Protein AF-A0A314ZKX4-F1 (afdb_monomer_lite)

InterPro domains:
  IPR044517 Protein PHOX1-4 [PTHR46183] (1-62)

Foldseek 3Di:
DLQVVLQVCVVVVHPCSVVSLVVVLVVCVVVVHDPVRNVVSVCPRPVNPPPPPDDDDPPDDDDDDDPPDDDDDDDDDDDD

Organism: NCBI:txid2094558

pLDDT: mean 76.36, std 20.45, range [42.38, 97.44]

Sequence (80 aa):
MLFERSQVECKLGLDGWKKNLDAAVERFKLAGASEADISLVLKNHFSNGDEVEGDGKKVQNLGSDVPVEANKDNEILSGK

Structure (mmCIF, N/CA/C/O backbone):
data_AF-A0A314ZKX4-F1
#
_entry.id   AF-A0A314ZKX4-F1
#
loop_
_atom_site.group_PDB
_atom_site.id
_atom_site.type_symbol
_atom_site.label_atom_id
_atom_site.label_alt_id
_atom_site.label_comp_id
_atom_site.label_asym_id
_atom_site.label_entity_id
_atom_site.label_seq_id
_atom_site.pdbx_PDB_ins_code
_atom_site.Cartn_x
_atom_site.Cartn_y
_atom_site.Cartn_z
_atom_site.occupancy
_atom_site.B_iso_or_equiv
_atom_site.auth_seq_id
_atom_site.auth_comp_id
_atom_site.auth_asym_id
_atom_site.auth_atom_id
_atom_site.pdbx_PDB_model_num
ATOM 1 N N . MET A 1 1 ? -4.492 -8.140 -3.811 1.00 86.31 1 MET A N 1
ATOM 2 C CA . MET A 1 1 ? -4.562 -7.158 -2.711 1.00 86.31 1 MET A CA 1
ATOM 3 C C . MET A 1 1 ? -3.601 -6.006 -3.063 1.00 86.31 1 MET A C 1
ATOM 5 O O . MET A 1 1 ? -2.631 -6.258 -3.774 1.00 86.31 1 MET A O 1
ATOM 9 N N . LEU A 1 2 ? -3.943 -4.738 -2.769 1.00 94.94 2 LEU A N 1
ATOM 10 C CA . LEU A 1 2 ? -3.228 -3.562 -3.324 1.00 94.94 2 LEU A CA 1
ATOM 11 C C . LEU A 1 2 ? -1.834 -3.357 -2.715 1.00 94.94 2 LEU A C 1
ATOM 13 O O . LEU A 1 2 ? -0.908 -2.968 -3.421 1.00 94.94 2 LEU A O 1
ATOM 17 N N . PHE A 1 3 ? -1.684 -3.665 -1.429 1.00 94.56 3 PHE A N 1
ATOM 18 C CA . PHE A 1 3 ? -0.426 -3.526 -0.705 1.00 94.56 3 PHE A CA 1
ATOM 19 C C . PHE A 1 3 ? 0.661 -4.468 -1.257 1.00 94.56 3 PHE A C 1
ATOM 21 O O . PHE A 1 3 ? 1.791 -4.065 -1.507 1.00 94.56 3 PHE A O 1
ATOM 28 N N . GLU A 1 4 ? 0.297 -5.711 -1.543 1.00 94.25 4 GLU A N 1
ATOM 29 C CA . GLU A 1 4 ? 1.144 -6.765 -2.101 1.00 94.25 4 GLU A CA 1
ATOM 30 C C . GLU A 1 4 ? 1.544 -6.429 -3.536 1.00 94.25 4 GLU A C 1
ATOM 32 O O . GLU A 1 4 ? 2.693 -6.619 -3.928 1.00 94.25 4 GLU A O 1
ATOM 37 N N . ARG A 1 5 ? 0.611 -5.864 -4.314 1.00 94.50 5 ARG A N 1
ATOM 38 C CA . ARG A 1 5 ? 0.909 -5.352 -5.654 1.00 94.50 5 ARG A CA 1
ATOM 39 C C . ARG A 1 5 ? 1.918 -4.205 -5.594 1.00 94.50 5 ARG A C 1
ATOM 41 O O . ARG A 1 5 ? 2.882 -4.233 -6.349 1.00 94.50 5 ARG A O 1
ATOM 48 N N . SER A 1 6 ? 1.723 -3.249 -4.683 1.00 95.00 6 SER A N 1
ATOM 49 C CA . SER A 1 6 ? 2.673 -2.156 -4.454 1.00 95.00 6 SER A CA 1
ATOM 50 C C . SER A 1 6 ? 4.068 -2.679 -4.102 1.00 95.00 6 SER A C 1
ATOM 52 O O . SER A 1 6 ? 5.048 -2.226 -4.683 1.00 95.00 6 SER A O 1
ATOM 54 N N . GLN A 1 7 ? 4.176 -3.678 -3.220 1.00 93.81 7 GLN A N 1
ATOM 55 C CA . GLN A 1 7 ? 5.470 -4.273 -2.871 1.00 93.81 7 GLN A CA 1
ATOM 56 C C . GLN A 1 7 ? 6.181 -4.886 -4.084 1.00 93.81 7 GLN A C 1
ATOM 58 O O . GLN A 1 7 ? 7.370 -4.640 -4.290 1.00 93.81 7 GLN A O 1
ATOM 63 N N . VAL A 1 8 ? 5.460 -5.662 -4.901 1.00 92.62 8 VAL A N 1
ATOM 64 C CA . VAL A 1 8 ? 6.019 -6.289 -6.108 1.00 92.62 8 VAL A CA 1
ATOM 65 C C . VAL A 1 8 ? 6.444 -5.231 -7.125 1.00 92.62 8 VAL A C 1
ATOM 67 O O . VAL A 1 8 ? 7.556 -5.289 -7.638 1.00 92.62 8 VAL A O 1
ATOM 70 N N . GLU A 1 9 ? 5.598 -4.236 -7.389 1.00 93.00 9 GLU A N 1
ATOM 71 C CA . GLU A 1 9 ? 5.902 -3.154 -8.329 1.00 93.00 9 GLU A CA 1
ATOM 72 C C . GLU A 1 9 ? 7.073 -2.284 -7.848 1.00 93.00 9 GLU A C 1
ATOM 74 O O . GLU A 1 9 ? 7.926 -1.919 -8.653 1.00 93.00 9 GLU A O 1
ATOM 79 N N . CYS A 1 10 ? 7.173 -2.018 -6.542 1.00 92.25 10 CYS A N 1
ATOM 80 C CA . CYS A 1 10 ? 8.293 -1.296 -5.942 1.00 92.25 10 CYS A CA 1
ATOM 81 C C . CYS A 1 10 ? 9.607 -2.067 -6.122 1.00 92.25 10 CYS A C 1
ATOM 83 O O . CYS A 1 10 ? 10.603 -1.499 -6.566 1.00 92.25 10 CYS A O 1
ATOM 85 N N . LYS A 1 11 ? 9.593 -3.382 -5.869 1.00 90.31 11 LYS A N 1
ATOM 86 C CA . LYS A 1 11 ? 10.756 -4.261 -6.061 1.00 90.31 11 LYS A CA 1
ATOM 87 C C . LYS A 1 11 ? 11.180 -4.391 -7.527 1.00 90.31 11 LYS A C 1
ATOM 89 O O . LYS A 1 11 ? 12.357 -4.601 -7.800 1.00 90.31 11 LYS A O 1
ATOM 94 N N . LEU A 1 12 ? 10.236 -4.257 -8.458 1.00 91.19 12 LEU A N 1
ATOM 95 C CA . LEU A 1 12 ? 10.477 -4.280 -9.904 1.00 91.19 12 LEU A CA 1
ATOM 96 C C . LEU A 1 12 ? 10.786 -2.895 -10.502 1.00 91.19 12 LEU A C 1
ATOM 98 O O . LEU A 1 12 ? 11.019 -2.807 -11.704 1.00 91.19 12 LEU A O 1
ATOM 102 N N . GLY A 1 13 ? 10.783 -1.824 -9.700 1.00 89.75 13 GLY A N 1
ATOM 103 C CA . GLY A 1 13 ? 11.054 -0.461 -10.173 1.00 89.75 13 GLY A CA 1
ATOM 104 C C . GLY A 1 13 ? 9.951 0.139 -11.056 1.00 89.75 13 GLY A C 1
ATOM 105 O O . GLY A 1 13 ? 10.233 1.011 -11.868 1.00 89.75 13 GLY A O 1
ATOM 106 N N . LEU A 1 14 ? 8.703 -0.322 -10.928 1.00 93.62 14 LEU A N 1
ATOM 107 C CA . LEU A 1 14 ? 7.571 0.139 -11.738 1.00 93.62 14 LEU A CA 1
ATOM 108 C C . LEU A 1 14 ? 6.897 1.364 -11.109 1.00 93.62 14 LEU A C 1
ATOM 110 O O . LEU A 1 14 ? 6.412 1.284 -9.985 1.00 93.62 14 LEU A O 1
ATOM 114 N N . ASP A 1 15 ? 6.738 2.461 -11.851 1.00 90.69 15 ASP A N 1
ATOM 115 C CA . ASP A 1 15 ? 6.223 3.750 -11.341 1.00 90.69 15 ASP A CA 1
ATOM 116 C C . ASP A 1 15 ? 4.807 3.716 -10.720 1.00 90.69 15 ASP A C 1
ATOM 118 O O . ASP A 1 15 ? 4.397 4.640 -10.014 1.00 90.69 15 ASP A O 1
ATOM 122 N N . GLY A 1 16 ? 4.040 2.646 -10.957 1.00 92.94 16 GLY A N 1
ATOM 123 C CA . GLY A 1 16 ? 2.683 2.463 -10.433 1.00 92.94 16 GLY A CA 1
ATOM 124 C C . GLY A 1 16 ? 2.600 2.135 -8.939 1.00 92.94 16 GLY A C 1
ATOM 125 O O . GLY A 1 16 ? 1.523 2.297 -8.355 1.00 92.94 16 GLY A O 1
ATOM 126 N N . TRP A 1 17 ? 3.708 1.727 -8.309 1.00 95.62 17 TRP A N 1
ATOM 127 C CA . TRP A 1 17 ? 3.686 1.176 -6.951 1.00 95.62 17 TRP A CA 1
ATOM 128 C C . TRP A 1 17 ? 3.095 2.150 -5.924 1.00 95.62 17 TRP A C 1
ATOM 130 O O . TRP A 1 17 ? 2.241 1.764 -5.130 1.00 95.62 17 TRP A O 1
ATOM 140 N N . LYS A 1 18 ? 3.446 3.443 -6.002 1.00 94.75 18 LYS A N 1
ATOM 141 C CA . LYS A 1 18 ? 2.970 4.476 -5.060 1.00 94.75 18 LYS A CA 1
ATOM 142 C C . LYS A 1 18 ? 1.450 4.601 -5.047 1.00 94.75 18 LYS A C 1
ATOM 144 O O . LYS A 1 18 ? 0.840 4.629 -3.988 1.00 94.75 18 LYS A O 1
ATOM 149 N N . LYS A 1 19 ? 0.829 4.584 -6.229 1.00 96.44 19 LYS A N 1
ATOM 150 C CA . LYS A 1 19 ? -0.632 4.687 -6.373 1.00 96.44 19 LYS A CA 1
ATOM 151 C C . LYS A 1 19 ? -1.338 3.491 -5.737 1.00 96.44 19 LYS A C 1
ATOM 153 O O . LYS A 1 19 ? -2.409 3.639 -5.156 1.00 96.44 19 LYS A O 1
ATOM 158 N N . ASN A 1 20 ? -0.742 2.304 -5.855 1.00 94.94 20 ASN A N 1
ATOM 159 C CA . ASN A 1 20 ? -1.256 1.100 -5.211 1.00 94.94 20 ASN A CA 1
ATOM 160 C C . ASN A 1 20 ? -1.054 1.138 -3.689 1.00 94.94 20 ASN A C 1
ATOM 162 O O . ASN A 1 20 ? -1.944 0.689 -2.967 1.00 94.94 20 ASN A O 1
ATOM 166 N N . LEU A 1 21 ? 0.058 1.704 -3.202 1.00 95.12 21 LEU A N 1
ATOM 167 C CA . LEU A 1 21 ? 0.296 1.906 -1.771 1.00 95.12 21 LEU A CA 1
ATOM 168 C C . LEU A 1 21 ? -0.729 2.860 -1.155 1.00 95.12 21 LEU A C 1
ATOM 170 O O . LEU A 1 21 ? -1.372 2.498 -0.172 1.00 95.12 21 LEU A O 1
ATOM 174 N N . ASP A 1 22 ? -0.929 4.030 -1.762 1.00 96.00 22 ASP A N 1
ATOM 175 C CA . ASP A 1 22 ? -1.872 5.045 -1.280 1.00 96.00 22 ASP A CA 1
ATOM 176 C C . ASP A 1 22 ? -3.295 4.478 -1.214 1.00 96.00 22 ASP A C 1
ATOM 178 O O . ASP A 1 22 ? -3.948 4.524 -0.170 1.00 96.00 22 ASP A O 1
ATOM 182 N N . ALA A 1 23 ? -3.736 3.814 -2.285 1.00 97.00 23 ALA A N 1
ATOM 183 C CA . ALA A 1 23 ? -5.052 3.187 -2.329 1.00 97.00 23 ALA A CA 1
ATOM 184 C C . ALA A 1 23 ? -5.194 2.014 -1.333 1.00 97.00 23 ALA A C 1
ATOM 186 O O . ALA A 1 23 ? -6.298 1.733 -0.859 1.00 97.00 23 ALA A O 1
ATOM 187 N N . ALA A 1 24 ? -4.108 1.310 -0.989 1.00 96.19 24 ALA A N 1
ATOM 188 C CA . ALA A 1 24 ? -4.124 0.307 0.077 1.00 96.19 24 ALA A CA 1
ATOM 189 C C . ALA A 1 24 ? -4.296 0.957 1.459 1.00 96.19 24 ALA A C 1
ATOM 191 O O . ALA A 1 24 ? -5.121 0.496 2.247 1.00 96.19 24 ALA A O 1
ATOM 192 N N . VAL A 1 25 ? -3.576 2.051 1.726 1.00 96.06 25 VAL A N 1
ATOM 193 C CA . VAL A 1 25 ? -3.687 2.828 2.970 1.00 96.06 25 VAL A CA 1
ATOM 194 C C . VAL A 1 25 ? -5.101 3.369 3.157 1.00 96.06 25 VAL A C 1
ATOM 196 O O . VAL A 1 25 ? -5.665 3.239 4.242 1.00 96.06 25 VAL A O 1
ATOM 199 N N . GLU A 1 26 ? -5.712 3.917 2.106 1.00 97.31 26 GLU A N 1
ATOM 200 C CA . GLU A 1 26 ? -7.106 4.370 2.151 1.00 97.31 26 GLU A CA 1
ATOM 201 C C . GLU A 1 26 ? -8.068 3.228 2.497 1.00 97.31 26 GLU A C 1
ATOM 203 O O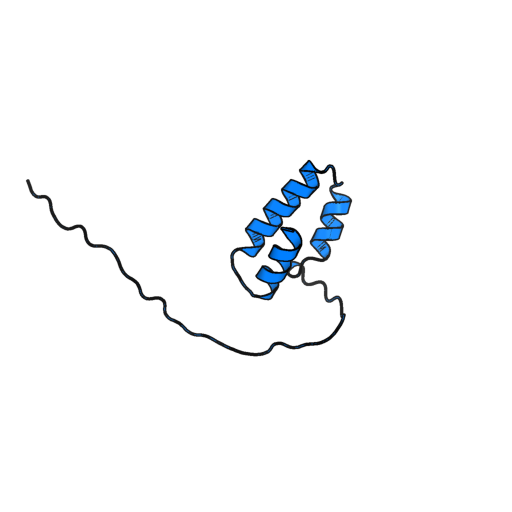 . GLU A 1 26 ? -8.959 3.397 3.331 1.00 97.31 26 GLU A O 1
ATOM 208 N N . ARG A 1 27 ? -7.863 2.033 1.927 1.00 96.69 27 ARG A N 1
ATOM 209 C CA . ARG A 1 27 ? -8.685 0.857 2.249 1.00 96.69 27 ARG A CA 1
ATOM 210 C C . ARG A 1 27 ? -8.504 0.383 3.685 1.00 96.69 27 ARG A C 1
ATOM 212 O O . ARG A 1 27 ? -9.494 -0.009 4.294 1.00 96.69 27 ARG A O 1
ATOM 219 N N . PHE A 1 28 ? -7.293 0.436 4.237 1.00 95.88 28 PHE A N 1
ATOM 220 C CA . PHE A 1 28 ? -7.074 0.103 5.646 1.00 95.88 28 PHE A CA 1
ATOM 221 C C . PHE A 1 28 ? -7.805 1.075 6.574 1.00 95.88 28 PHE A C 1
ATOM 223 O O . PHE A 1 28 ? -8.480 0.634 7.503 1.00 95.88 28 PHE A O 1
ATOM 230 N N . LYS A 1 29 ? -7.758 2.379 6.276 1.00 96.62 29 LYS A N 1
ATOM 231 C CA . LYS A 1 29 ? -8.514 3.395 7.024 1.00 96.62 29 LYS A CA 1
ATOM 232 C C . LYS A 1 29 ? -10.023 3.152 6.946 1.00 96.62 29 LYS A C 1
ATOM 234 O O . LYS A 1 29 ? -10.691 3.153 7.974 1.00 96.62 29 LYS A O 1
ATOM 239 N N . LEU A 1 30 ? -10.557 2.888 5.750 1.00 97.25 30 LEU A N 1
ATOM 240 C CA . LEU A 1 30 ? -11.982 2.580 5.553 1.00 97.25 30 LEU A CA 1
ATOM 241 C C . LEU A 1 30 ? -12.416 1.284 6.254 1.00 97.25 30 LEU A C 1
ATOM 243 O O . LEU A 1 30 ? -13.563 1.175 6.675 1.00 97.25 30 LEU A O 1
ATOM 247 N N . ALA A 1 31 ? -11.505 0.320 6.400 1.00 96.31 31 ALA A N 1
ATOM 248 C CA . ALA A 1 31 ? -11.733 -0.912 7.150 1.00 96.31 31 ALA A CA 1
ATOM 249 C C . ALA A 1 31 ? -11.624 -0.732 8.678 1.00 96.31 31 ALA A C 1
ATOM 251 O O . ALA A 1 31 ? -11.816 -1.698 9.413 1.00 96.31 31 ALA A O 1
ATOM 252 N N . GLY A 1 32 ? -11.323 0.478 9.164 1.00 97.25 32 GLY A N 1
ATOM 253 C CA . GLY A 1 32 ? -11.203 0.776 10.590 1.00 97.25 32 GLY A CA 1
ATOM 254 C C . GLY A 1 32 ? -9.878 0.344 11.220 1.00 97.25 32 GLY A C 1
ATOM 255 O O . GLY A 1 32 ? -9.806 0.231 12.441 1.00 97.25 32 GLY A O 1
ATOM 256 N N . ALA A 1 33 ? -8.833 0.096 10.421 1.00 97.00 33 ALA A N 1
ATOM 257 C CA . ALA A 1 33 ? -7.501 -0.163 10.960 1.00 97.00 33 ALA A CA 1
ATOM 258 C C . ALA A 1 33 ? -6.954 1.086 11.669 1.00 97.00 33 ALA A C 1
ATOM 260 O O . ALA A 1 33 ? -7.097 2.207 11.171 1.00 97.00 33 ALA A O 1
ATOM 261 N N . SER A 1 34 ? -6.297 0.890 12.815 1.00 97.44 34 SER A N 1
ATOM 262 C CA . SER A 1 34 ? -5.633 1.978 13.534 1.00 97.44 34 SER A CA 1
ATOM 263 C C . SER A 1 34 ? -4.467 2.533 12.719 1.00 97.44 34 SER A C 1
ATOM 265 O O . SER A 1 34 ? -3.793 1.803 11.991 1.00 97.44 34 SER A O 1
ATOM 267 N N . GLU A 1 35 ? -4.156 3.817 12.895 1.00 94.56 35 GLU A N 1
ATOM 268 C CA . GLU A 1 35 ? -2.957 4.425 12.307 1.00 94.56 35 GLU A CA 1
ATOM 269 C C . GLU A 1 35 ? -1.675 3.691 12.729 1.00 94.56 35 GLU A C 1
ATOM 271 O O . GLU A 1 35 ? -0.742 3.571 11.934 1.00 94.56 35 GLU A O 1
ATOM 276 N N . ALA A 1 36 ? -1.647 3.140 13.948 1.00 95.19 36 ALA A N 1
ATOM 277 C CA . ALA A 1 36 ? -0.535 2.328 14.436 1.00 95.19 36 ALA A CA 1
ATOM 278 C C . ALA A 1 36 ? -0.384 1.016 13.647 1.00 95.19 36 ALA A C 1
ATOM 280 O O . ALA A 1 36 ? 0.728 0.669 13.242 1.00 95.19 36 ALA A O 1
ATOM 281 N N . ASP A 1 37 ? -1.497 0.328 13.374 1.00 94.12 37 ASP A N 1
ATOM 282 C CA . ASP A 1 37 ? -1.507 -0.920 12.604 1.00 94.12 37 ASP A CA 1
ATOM 283 C C . ASP A 1 37 ? -1.105 -0.662 11.148 1.00 94.12 37 ASP A C 1
ATOM 285 O O . ASP A 1 37 ? -0.276 -1.375 10.583 1.00 94.12 37 ASP A O 1
ATOM 289 N N . ILE A 1 38 ? -1.627 0.415 10.554 1.00 94.75 38 ILE A N 1
ATOM 290 C CA . ILE A 1 38 ? -1.256 0.850 9.203 1.00 94.75 38 ILE A CA 1
ATOM 291 C C . ILE A 1 38 ? 0.241 1.172 9.144 1.00 94.75 38 ILE A C 1
ATOM 293 O O . ILE A 1 38 ? 0.926 0.737 8.220 1.00 94.75 38 ILE A O 1
ATOM 297 N N . SER A 1 39 ? 0.776 1.890 10.137 1.00 92.81 39 SER A N 1
ATOM 298 C CA . SER A 1 39 ? 2.206 2.204 10.212 1.00 92.81 39 SER A CA 1
ATOM 299 C C . SER A 1 39 ? 3.070 0.944 10.288 1.00 92.81 39 SER A C 1
ATOM 301 O O . SER A 1 39 ? 4.098 0.877 9.616 1.00 92.81 39 SER A O 1
ATOM 303 N N . LEU A 1 40 ? 2.654 -0.070 11.054 1.00 91.25 40 LEU A N 1
ATOM 304 C CA . LEU A 1 40 ? 3.371 -1.342 11.148 1.00 91.25 40 LEU A CA 1
ATOM 305 C C . LEU A 1 40 ? 3.430 -2.066 9.797 1.00 91.25 40 LEU A C 1
ATOM 307 O O . LEU A 1 40 ? 4.493 -2.528 9.394 1.00 91.25 40 LEU A O 1
ATOM 311 N N . VAL A 1 41 ? 2.312 -2.115 9.071 1.00 89.25 41 VAL A N 1
ATOM 312 C CA . VAL A 1 41 ? 2.257 -2.735 7.739 1.00 89.25 41 VAL A CA 1
ATOM 313 C C . VAL A 1 41 ? 3.110 -1.956 6.731 1.00 89.25 41 VAL A C 1
ATOM 315 O O . VAL A 1 41 ? 3.827 -2.562 5.940 1.00 89.25 41 VAL A O 1
ATOM 318 N N . LEU A 1 42 ? 3.102 -0.620 6.785 1.00 89.81 42 LEU A N 1
ATOM 319 C CA . LEU A 1 42 ? 3.906 0.228 5.897 1.00 89.81 42 LEU A CA 1
ATOM 320 C C . LEU A 1 42 ? 5.415 0.117 6.142 1.00 89.81 42 LEU A C 1
ATOM 322 O O . LEU A 1 42 ? 6.179 0.197 5.182 1.00 89.81 42 LEU A O 1
ATOM 326 N N . LYS A 1 43 ? 5.856 -0.101 7.388 1.00 88.31 43 LYS A N 1
ATOM 327 C CA . LYS A 1 43 ? 7.276 -0.352 7.702 1.00 88.31 43 LYS A CA 1
ATOM 328 C C . LYS A 1 43 ? 7.825 -1.571 6.960 1.00 88.31 43 LYS A C 1
A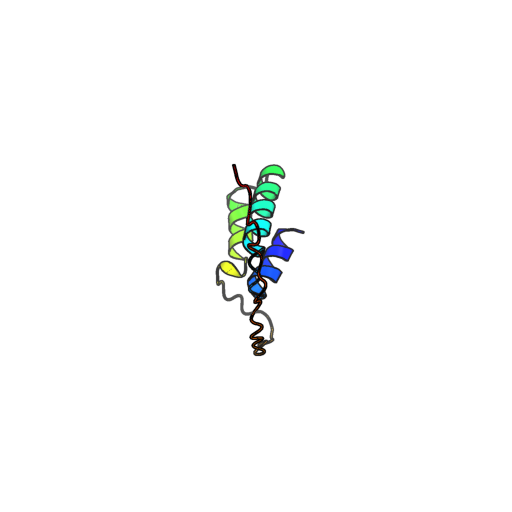TOM 330 O O . LYS A 1 43 ? 8.977 -1.555 6.553 1.00 88.31 43 LYS A O 1
ATOM 335 N N . ASN A 1 44 ? 6.975 -2.563 6.706 1.00 82.38 44 ASN A N 1
ATOM 336 C CA . ASN A 1 44 ? 7.343 -3.781 5.988 1.00 82.38 44 ASN A CA 1
ATOM 337 C C . ASN A 1 44 ? 7.326 -3.614 4.455 1.00 82.38 44 ASN A C 1
ATOM 339 O O . ASN A 1 44 ? 7.525 -4.583 3.726 1.00 82.38 44 ASN A O 1
ATOM 343 N N . HIS A 1 45 ? 7.046 -2.418 3.928 1.00 87.88 45 HIS A N 1
ATOM 344 C CA . HIS A 1 45 ? 7.028 -2.180 2.488 1.00 87.88 45 HIS A CA 1
ATOM 345 C C . HIS A 1 45 ? 8.455 -2.065 1.922 1.00 87.88 45 HIS A C 1
ATOM 347 O O . HIS A 1 45 ? 9.301 -1.383 2.492 1.00 87.88 45 HIS A O 1
ATOM 353 N N . PHE A 1 46 ? 8.709 -2.643 0.740 1.00 76.25 46 PHE A N 1
ATOM 354 C CA . PHE A 1 46 ? 10.041 -2.668 0.106 1.00 76.25 46 PHE A CA 1
ATOM 355 C C . PHE A 1 46 ? 10.673 -1.272 -0.090 1.00 76.25 46 PHE A C 1
ATOM 357 O O . PHE A 1 46 ? 11.890 -1.124 -0.041 1.00 76.25 46 PHE A O 1
ATOM 364 N N . SER A 1 47 ? 9.853 -0.226 -0.246 1.00 78.31 47 SER A N 1
ATOM 365 C CA . SER A 1 47 ? 10.320 1.171 -0.336 1.00 78.31 47 SER A CA 1
ATOM 366 C C . SER A 1 47 ? 10.952 1.713 0.953 1.00 78.31 47 SER A C 1
ATOM 368 O O . SER A 1 47 ? 11.620 2.744 0.893 1.00 78.31 47 SER A O 1
ATOM 370 N N . ASN A 1 48 ? 10.703 1.091 2.106 1.00 75.12 48 ASN A N 1
ATOM 371 C CA . ASN A 1 48 ? 11.148 1.590 3.406 1.00 75.12 48 ASN A CA 1
ATOM 372 C C . ASN A 1 48 ? 12.498 1.005 3.839 1.00 75.12 48 ASN A C 1
ATOM 374 O O . ASN A 1 48 ? 13.004 1.396 4.885 1.00 75.12 48 ASN A O 1
ATOM 378 N N . GLY A 1 49 ? 13.104 0.140 3.016 1.00 63.59 49 GLY A N 1
ATOM 379 C CA . GLY A 1 49 ? 14.488 -0.294 3.188 1.00 63.59 49 GLY A CA 1
ATOM 380 C C . GLY A 1 49 ? 14.761 -1.091 4.463 1.00 63.59 49 GLY A C 1
ATOM 381 O O . GLY A 1 49 ? 15.904 -1.103 4.903 1.00 63.59 49 GLY A O 1
ATOM 382 N N . ASP A 1 50 ? 13.755 -1.738 5.060 1.00 51.72 50 ASP A N 1
ATOM 383 C CA . ASP A 1 50 ? 14.009 -2.643 6.179 1.00 51.72 50 ASP A CA 1
ATOM 384 C C . ASP A 1 50 ? 14.532 -3.976 5.626 1.00 51.72 50 ASP A C 1
ATOM 386 O O . ASP A 1 50 ? 13.821 -4.745 4.969 1.00 51.72 50 ASP A O 1
ATOM 390 N N . GLU A 1 51 ? 15.831 -4.178 5.830 1.00 51.56 51 GLU A N 1
ATOM 391 C CA . GLU A 1 51 ? 16.598 -5.397 5.599 1.00 51.56 51 GLU A CA 1
ATOM 392 C C . GLU A 1 51 ? 16.074 -6.553 6.468 1.00 51.56 51 GLU A C 1
ATOM 394 O O . GLU A 1 51 ? 16.781 -7.068 7.333 1.00 51.56 51 GLU A O 1
ATOM 399 N N . VAL A 1 52 ? 14.850 -7.032 6.231 1.00 47.44 52 VAL A N 1
ATOM 400 C CA . VAL A 1 52 ? 14.481 -8.369 6.709 1.00 47.44 52 VAL A CA 1
ATOM 401 C C . VAL A 1 52 ? 15.177 -9.382 5.806 1.00 47.44 52 VAL A C 1
ATOM 403 O O . VAL A 1 52 ? 14.661 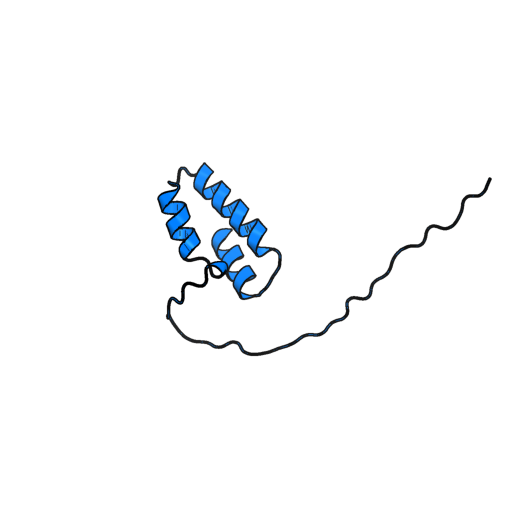-9.846 4.789 1.00 47.44 52 VAL A O 1
ATOM 406 N N . GLU A 1 53 ? 16.418 -9.660 6.195 1.00 51.34 53 GLU A N 1
ATOM 407 C CA . GLU A 1 53 ? 17.188 -10.862 5.922 1.00 51.34 53 GLU A CA 1
ATOM 408 C C . GLU A 1 53 ? 16.267 -12.090 6.019 1.00 51.34 53 GLU A C 1
ATOM 410 O O . GLU A 1 53 ? 15.880 -12.537 7.096 1.00 51.34 53 GLU A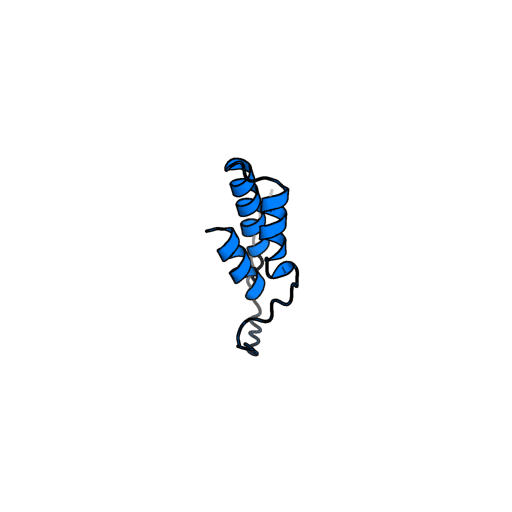 O 1
ATOM 415 N N . GLY A 1 54 ? 15.843 -12.598 4.865 1.00 48.06 54 GLY A N 1
ATOM 416 C CA . GLY A 1 54 ? 14.842 -13.654 4.786 1.00 48.06 54 GLY A CA 1
ATOM 417 C C . GLY A 1 54 ? 14.765 -14.242 3.388 1.00 48.06 54 GLY A C 1
ATOM 418 O O . GLY A 1 54 ? 13.808 -14.012 2.661 1.00 48.06 54 GLY A O 1
ATOM 419 N N . ASP A 1 55 ? 15.801 -15.004 3.046 1.00 44.47 55 ASP A N 1
ATOM 420 C CA . ASP A 1 55 ? 15.871 -15.944 1.924 1.00 44.47 55 ASP A CA 1
ATOM 421 C C . ASP A 1 55 ? 16.007 -15.356 0.500 1.00 44.47 55 ASP A C 1
ATOM 423 O O . ASP A 1 55 ? 15.062 -15.066 -0.231 1.00 44.47 55 ASP A O 1
ATOM 427 N N . GLY A 1 56 ? 17.273 -15.236 0.088 1.00 50.72 56 GLY A N 1
ATOM 428 C CA . GLY A 1 56 ? 17.757 -15.837 -1.153 1.00 50.72 56 GLY A CA 1
ATOM 429 C C . GLY A 1 56 ? 17.019 -15.512 -2.453 1.00 50.72 56 GLY A C 1
ATOM 430 O O . GLY A 1 56 ? 16.197 -16.291 -2.922 1.00 50.72 56 GLY A O 1
ATOM 431 N N . LYS A 1 57 ? 17.479 -14.469 -3.150 1.00 42.38 57 LYS A N 1
ATOM 432 C CA . LYS A 1 57 ? 18.038 -14.556 -4.520 1.00 42.38 57 LYS A CA 1
ATOM 433 C C . LYS A 1 57 ? 18.247 -13.146 -5.060 1.00 42.38 57 LYS A C 1
ATOM 435 O O . LYS A 1 57 ? 17.322 -12.451 -5.469 1.00 42.38 57 LYS A O 1
ATOM 440 N N . LYS A 1 58 ? 19.523 -12.775 -5.103 1.00 51.22 58 LYS A N 1
ATOM 441 C CA . LYS A 1 58 ? 20.098 -11.800 -6.023 1.00 51.22 58 LYS A CA 1
ATOM 442 C C . LYS A 1 58 ? 19.530 -12.029 -7.428 1.00 51.22 58 LYS A C 1
ATOM 444 O O . LYS A 1 58 ? 19.976 -12.943 -8.116 1.00 51.22 58 LYS A O 1
ATOM 449 N N . VAL A 1 59 ? 18.590 -11.195 -7.865 1.00 51.97 59 VAL A N 1
ATOM 450 C CA . VAL A 1 59 ? 18.309 -11.028 -9.295 1.00 51.97 59 VAL A CA 1
ATOM 451 C C . VAL A 1 59 ? 19.123 -9.821 -9.742 1.00 51.97 59 VAL A C 1
ATOM 453 O O . VAL A 1 59 ? 18.660 -8.689 -9.775 1.00 51.97 59 VAL A O 1
ATOM 456 N N . GLN A 1 60 ? 20.413 -10.069 -9.965 1.00 50.66 60 GLN A N 1
ATOM 457 C CA . GLN A 1 60 ? 21.174 -9.238 -10.888 1.00 50.66 60 GLN A CA 1
ATOM 458 C C . GLN A 1 60 ? 20.659 -9.542 -12.298 1.00 50.66 60 GLN A C 1
ATOM 460 O O . GLN A 1 60 ? 20.411 -10.713 -12.594 1.00 50.66 60 GLN A O 1
ATOM 465 N N . ASN A 1 61 ? 20.653 -8.509 -13.151 1.00 49.12 61 ASN A N 1
ATOM 466 C CA . ASN A 1 61 ? 20.529 -8.565 -14.617 1.00 49.12 61 ASN A CA 1
ATOM 467 C C . ASN A 1 61 ? 19.062 -8.598 -15.121 1.00 49.12 61 ASN A C 1
ATOM 469 O O . ASN A 1 61 ? 18.270 -9.394 -14.639 1.00 49.12 61 ASN A O 1
ATOM 473 N N . LEU A 1 62 ? 18.604 -7.770 -16.065 1.00 49.09 62 LEU A N 1
ATOM 474 C CA . LEU A 1 62 ? 19.261 -7.233 -17.260 1.00 49.09 62 LEU A CA 1
ATOM 475 C C . LEU A 1 62 ? 18.785 -5.814 -17.572 1.00 49.09 62 LEU A C 1
ATOM 477 O O . LEU A 1 62 ? 17.593 -5.521 -17.494 1.00 49.09 62 LEU A O 1
ATOM 481 N N . GLY A 1 63 ? 19.727 -4.971 -17.995 1.00 54.16 63 GLY A N 1
ATOM 482 C CA . GLY A 1 63 ? 19.412 -3.744 -18.709 1.00 54.16 63 GLY A CA 1
ATOM 483 C C . GLY A 1 63 ? 18.536 -4.038 -19.925 1.00 54.16 63 GLY A C 1
ATOM 484 O O . GLY A 1 63 ? 18.687 -5.049 -20.613 1.00 54.16 63 GLY A O 1
ATOM 485 N N . SER A 1 64 ? 17.591 -3.150 -20.175 1.00 46.72 64 SER A N 1
ATOM 486 C CA . SER A 1 64 ? 16.914 -3.051 -21.457 1.00 46.72 64 SER A CA 1
ATOM 487 C C . SER A 1 64 ? 16.748 -1.572 -21.744 1.00 46.72 64 SER A C 1
ATOM 489 O O . SER A 1 64 ? 15.720 -0.970 -21.450 1.00 46.72 64 SER A O 1
ATOM 491 N N . ASP A 1 65 ? 17.818 -0.992 -22.283 1.00 53.50 65 ASP A N 1
ATOM 492 C CA . ASP A 1 65 ? 17.727 0.138 -23.191 1.00 53.50 65 ASP A CA 1
ATOM 493 C C . ASP A 1 65 ? 16.695 -0.194 -24.275 1.00 53.50 65 ASP A C 1
ATOM 495 O O . ASP A 1 65 ? 16.935 -1.012 -25.164 1.00 53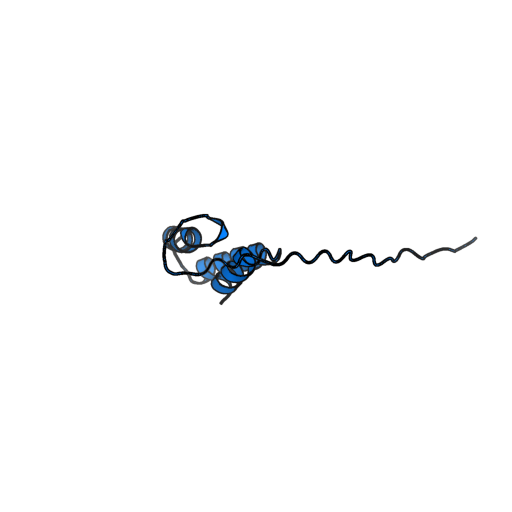.50 65 ASP A O 1
ATOM 499 N N . VAL A 1 66 ? 15.532 0.444 -24.197 1.00 53.31 66 VAL A N 1
ATOM 500 C CA . VAL A 1 66 ? 14.655 0.636 -25.349 1.00 53.31 66 VAL A CA 1
ATOM 501 C C . VAL A 1 66 ? 14.351 2.131 -25.413 1.00 53.31 66 VAL A C 1
ATOM 503 O O . VAL A 1 66 ? 13.656 2.639 -24.530 1.00 53.31 66 VAL A O 1
ATOM 506 N N . PRO A 1 67 ? 14.853 2.862 -26.425 1.00 51.72 67 PRO A N 1
ATOM 507 C CA . PRO A 1 67 ? 14.421 4.225 -26.660 1.00 51.72 67 PRO A CA 1
ATOM 508 C C . PRO A 1 67 ? 13.011 4.157 -27.248 1.00 51.72 67 PRO A C 1
ATOM 510 O O . PRO A 1 67 ? 12.825 3.723 -28.386 1.00 51.72 67 PRO A O 1
ATOM 513 N N . VAL A 1 68 ? 12.001 4.566 -26.479 1.00 53.84 68 VAL A N 1
ATOM 514 C CA . VAL A 1 68 ? 10.672 4.822 -27.042 1.00 53.84 68 VAL A CA 1
ATOM 515 C C . VAL A 1 68 ? 10.642 6.238 -27.617 1.00 53.84 68 VAL A C 1
ATOM 517 O O . VAL A 1 68 ? 10.164 7.191 -27.016 1.00 53.84 68 VAL A O 1
ATOM 520 N N . GLU A 1 69 ? 11.201 6.362 -28.815 1.00 52.47 69 GLU A N 1
ATOM 521 C CA . GLU A 1 69 ? 10.849 7.417 -29.762 1.00 52.47 69 GLU A CA 1
ATOM 522 C C . GLU A 1 69 ? 9.472 7.090 -30.353 1.00 52.47 69 GLU A C 1
ATOM 524 O O . GLU A 1 69 ? 9.315 6.080 -31.043 1.00 52.47 69 GLU A O 1
ATOM 529 N N . ALA A 1 70 ? 8.468 7.933 -30.092 1.00 52.75 70 ALA A N 1
ATOM 530 C CA . ALA A 1 70 ? 7.208 7.942 -30.839 1.00 52.75 70 ALA A CA 1
ATOM 531 C C . ALA A 1 70 ? 6.441 9.275 -30.680 1.00 52.75 70 ALA A C 1
ATOM 533 O O . ALA A 1 70 ? 5.483 9.370 -29.920 1.00 52.75 70 ALA A O 1
ATOM 534 N N . ASN A 1 71 ? 6.891 10.285 -31.434 1.00 55.00 71 ASN A N 1
ATOM 535 C CA . ASN A 1 71 ? 6.126 11.234 -32.267 1.00 55.00 71 ASN A CA 1
ATOM 536 C C . ASN A 1 71 ? 4.599 11.372 -32.056 1.00 55.00 71 ASN A C 1
ATOM 538 O O . ASN A 1 71 ? 3.880 10.374 -32.183 1.00 55.00 71 ASN A O 1
ATOM 542 N N . LYS A 1 72 ? 4.102 12.626 -31.989 1.00 58.28 72 LYS A N 1
ATOM 543 C CA . LYS A 1 72 ? 3.012 13.167 -32.847 1.00 58.28 72 LYS A CA 1
ATOM 544 C C . LYS A 1 72 ? 2.676 14.632 -32.513 1.00 58.28 72 LYS A C 1
ATOM 546 O O . LYS A 1 72 ? 1.827 14.886 -31.664 1.00 58.28 72 LYS A O 1
ATOM 551 N N . ASP A 1 73 ? 3.182 15.556 -33.327 1.00 55.62 73 ASP A N 1
ATOM 552 C CA . ASP A 1 73 ? 2.596 16.891 -33.464 1.00 55.62 73 ASP A CA 1
ATOM 553 C C . ASP A 1 73 ? 2.505 17.227 -34.958 1.00 55.62 73 ASP A C 1
ATOM 555 O O . ASP A 1 73 ? 3.420 17.756 -35.583 1.00 55.62 73 ASP A O 1
ATOM 559 N N . ASN A 1 74 ? 1.371 16.852 -35.551 1.00 55.25 74 ASN A N 1
ATOM 560 C CA . ASN A 1 74 ? 0.910 17.386 -36.824 1.00 55.25 74 ASN A CA 1
ATOM 561 C C . ASN A 1 74 ? -0.472 17.996 -36.608 1.00 55.25 74 ASN A C 1
ATOM 563 O O . ASN A 1 74 ? -1.443 17.248 -36.577 1.00 55.25 74 ASN A O 1
ATOM 567 N N . GLU A 1 75 ? -0.543 19.323 -36.537 1.00 59.59 75 GLU A N 1
ATOM 568 C CA . GLU A 1 75 ? -1.683 20.101 -37.033 1.00 59.59 75 GLU A CA 1
ATOM 569 C C . GLU A 1 75 ? -1.164 21.424 -37.618 1.00 59.59 75 GLU A C 1
ATOM 571 O O . GLU A 1 75 ? -0.947 22.410 -36.916 1.00 59.59 75 GLU A O 1
ATOM 576 N N . ILE A 1 76 ? -0.937 21.427 -38.936 1.00 52.88 76 ILE A N 1
ATOM 577 C CA . ILE A 1 76 ? -0.85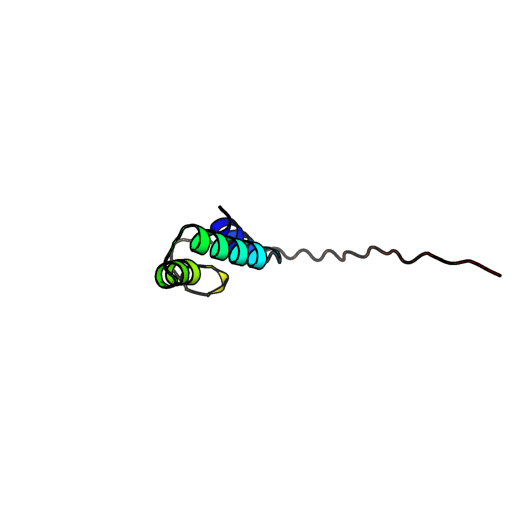7 22.646 -39.746 1.00 52.88 76 ILE A CA 1
ATOM 578 C C . ILE A 1 76 ? -2.230 22.877 -40.406 1.00 52.88 76 ILE A C 1
ATOM 580 O O . ILE A 1 76 ? -2.818 21.943 -40.944 1.00 52.88 76 ILE A O 1
ATOM 584 N N . LEU A 1 77 ? -2.622 24.159 -40.445 1.00 47.06 77 LEU A N 1
ATOM 585 C CA . LEU A 1 77 ? -3.601 24.849 -41.310 1.00 47.06 77 LEU A CA 1
ATOM 586 C C . LEU A 1 77 ? -5.035 25.040 -40.791 1.00 47.06 77 LEU A C 1
ATOM 588 O O . LEU A 1 77 ? -5.895 24.180 -40.925 1.00 47.06 77 LEU A O 1
ATOM 592 N N . SER A 1 78 ? -5.336 26.296 -40.453 1.00 54.38 78 SER A N 1
ATOM 593 C CA . SER A 1 78 ? -6.215 27.157 -41.270 1.00 54.38 78 SER A CA 1
ATOM 594 C C . SER A 1 78 ? -5.946 28.611 -40.835 1.00 54.38 78 SER A C 1
ATOM 596 O O . SER A 1 78 ? -5.967 28.895 -39.649 1.00 54.38 78 SER A O 1
ATOM 598 N N . GLY A 1 79 ? -5.604 29.592 -41.668 1.00 58.19 79 GLY A N 1
ATOM 599 C CA . GLY A 1 79 ? -5.959 29.774 -43.066 1.00 58.19 79 GLY A CA 1
ATOM 600 C C . GLY A 1 79 ? -7.272 30.546 -43.175 1.00 58.19 79 GLY A C 1
ATOM 601 O O . GLY A 1 79 ? -8.263 29.958 -43.603 1.00 58.19 79 GLY A O 1
ATOM 602 N N . LYS A 1 80 ? -7.293 31.816 -42.744 1.00 47.09 80 LYS A N 1
ATOM 603 C CA . LYS A 1 80 ? -8.126 32.888 -43.311 1.00 47.09 80 LYS A CA 1
ATOM 604 C C . LYS A 1 80 ? -7.695 34.259 -42.808 1.00 47.09 80 LYS A C 1
ATOM 606 O O . LYS A 1 80 ? -7.425 34.362 -41.594 1.00 47.09 80 LYS A O 1
#

Secondary structure (DSSP, 8-state):
-HHHHHHHHHHTT-TTHHHHHHHHHHHHHHTT--HHHHHHHHHTSGGG--------------------------------

Radius of gyration: 20.35 Å; chains: 1; bounding box: 33×49×58 Å